Protein AF-A0A8J6NEV6-F1 (afdb_monomer_lite)

pLDDT: mean 78.45, std 15.7, range [37.84, 92.94]

InterPro domains:
  IPR004881 Ribosome biogenesis GTPase RsgA [PTHR32120] (1-69)
  IPR027417 P-loop containing nucleoside triphosphate hydrolase [SSF52540] (1-69)

Secondary structure (DSSP, 8-state):
-------SS-SSSS--HHHHGGGSHHHHHHHTT-S-TT--SSS-TT-HHHHHHHTTSS-HHHHHHHHHHHHHSPP-

Organism: NCBI:txid2841698

Radius of gyration: 14.31 Å; chains: 1; bounding box: 26×44×30 Å

Sequence (76 aa):
VIDTPGIRSFGLAGITQSELAGWYPEMASLSGNCRYADCTHLNEPECLIRAAVEKGQVSQLRYKNYSTIREFLPVS

Structure (mmCIF, N/CA/C/O backbone):
data_AF-A0A8J6NEV6-F1
#
_entry.id   AF-A0A8J6NEV6-F1
#
loop_
_atom_site.group_PDB
_atom_site.id
_atom_site.type_symbol
_atom_site.label_atom_id
_atom_site.label_alt_id
_atom_site.label_comp_id
_atom_site.label_asym_id
_atom_site.label_entity_id
_atom_site.label_seq_id
_atom_site.pdbx_PDB_ins_code
_atom_site.Cartn_x
_atom_site.Cartn_y
_atom_site.Cartn_z
_atom_site.occupancy
_atom_site.B_iso_or_equiv
_atom_site.auth_seq_id
_atom_site.auth_comp_id
_atom_site.auth_asym_id
_atom_site.auth_atom_id
_atom_site.pdbx_PDB_model_num
ATOM 1 N N . VAL A 1 1 ? -7.553 -31.775 -21.374 1.00 37.84 1 VAL A N 1
ATOM 2 C CA . VAL A 1 1 ? -6.118 -31.540 -21.646 1.00 37.84 1 VAL A CA 1
ATOM 3 C C . VAL A 1 1 ? -5.784 -30.184 -21.058 1.00 37.84 1 VAL A C 1
ATOM 5 O O . VAL A 1 1 ? -6.386 -29.206 -21.478 1.00 37.84 1 VAL A O 1
ATOM 8 N N . ILE A 1 2 ? -4.977 -30.161 -19.996 1.00 43.72 2 ILE A N 1
ATOM 9 C CA . ILE A 1 2 ? -4.482 -28.935 -19.363 1.00 43.72 2 ILE A CA 1
ATOM 10 C C . ILE A 1 2 ? -3.086 -28.732 -19.935 1.00 43.72 2 ILE A C 1
ATOM 12 O O . ILE A 1 2 ? -2.170 -29.455 -19.556 1.00 43.72 2 ILE A O 1
ATOM 16 N N . ASP A 1 3 ? -2.952 -27.790 -20.858 1.00 43.88 3 ASP A N 1
ATOM 17 C CA . ASP A 1 3 ? -1.658 -27.308 -21.331 1.00 43.88 3 ASP A CA 1
ATOM 18 C C . ASP A 1 3 ? -1.542 -25.844 -20.916 1.00 43.88 3 ASP A C 1
ATOM 20 O O . ASP A 1 3 ? -1.907 -24.930 -21.652 1.00 43.88 3 ASP A O 1
ATOM 24 N N . THR A 1 4 ? -1.085 -25.627 -19.684 1.00 50.56 4 THR A N 1
ATOM 25 C CA . THR A 1 4 ? -0.554 -24.327 -19.274 1.00 50.56 4 THR A CA 1
ATOM 26 C C . THR A 1 4 ? 0.968 -24.451 -19.310 1.00 50.56 4 THR A C 1
ATOM 28 O O . THR A 1 4 ? 1.565 -24.921 -18.336 1.00 50.56 4 THR A O 1
ATOM 31 N N . PRO A 1 5 ? 1.630 -24.095 -20.423 1.00 48.44 5 PRO A N 1
ATOM 32 C CA . PRO A 1 5 ? 3.079 -24.033 -20.439 1.00 48.44 5 PRO A CA 1
ATOM 33 C C . PRO A 1 5 ? 3.506 -22.870 -19.534 1.00 48.44 5 PRO A C 1
ATOM 35 O O . PRO A 1 5 ? 3.044 -21.747 -19.711 1.00 48.44 5 PRO A O 1
ATOM 38 N N . GLY A 1 6 ? 4.399 -23.119 -18.571 1.00 43.59 6 GLY A N 1
ATOM 39 C CA . GLY A 1 6 ? 5.194 -22.033 -17.982 1.00 43.59 6 GLY A CA 1
ATOM 40 C C . GLY A 1 6 ? 5.124 -21.824 -16.470 1.00 43.59 6 GLY A C 1
ATOM 41 O O . GLY A 1 6 ? 5.110 -20.686 -16.019 1.00 43.59 6 GLY A O 1
ATOM 42 N N . ILE A 1 7 ? 5.212 -22.879 -15.657 1.00 50.56 7 ILE A N 1
ATOM 43 C CA . ILE A 1 7 ? 5.734 -22.742 -14.282 1.00 50.56 7 ILE A CA 1
ATOM 44 C C . ILE A 1 7 ? 7.269 -22.609 -14.340 1.00 50.56 7 ILE A C 1
ATOM 46 O O . ILE A 1 7 ? 7.996 -23.511 -13.958 1.00 50.56 7 ILE A O 1
ATOM 50 N N . ARG A 1 8 ? 7.813 -21.521 -14.905 1.00 47.62 8 ARG A N 1
ATOM 51 C CA . ARG A 1 8 ? 9.262 -21.226 -14.848 1.00 47.62 8 ARG A CA 1
ATOM 52 C C . ARG A 1 8 ? 9.495 -19.702 -14.837 1.00 47.62 8 ARG A C 1
ATOM 54 O O . ARG A 1 8 ? 9.420 -19.052 -15.871 1.00 47.62 8 ARG A O 1
ATOM 61 N N . SER A 1 9 ? 9.806 -19.155 -13.654 1.00 45.38 9 SER A N 1
ATOM 62 C CA . SER A 1 9 ? 10.653 -17.953 -13.440 1.00 45.38 9 SER A CA 1
ATOM 63 C C . SER A 1 9 ? 10.164 -16.521 -13.788 1.00 45.38 9 SER A C 1
ATOM 65 O O . SER A 1 9 ? 10.990 -15.715 -14.196 1.00 45.38 9 SER A O 1
ATOM 67 N N . PHE A 1 10 ? 8.902 -16.129 -13.547 1.00 49.7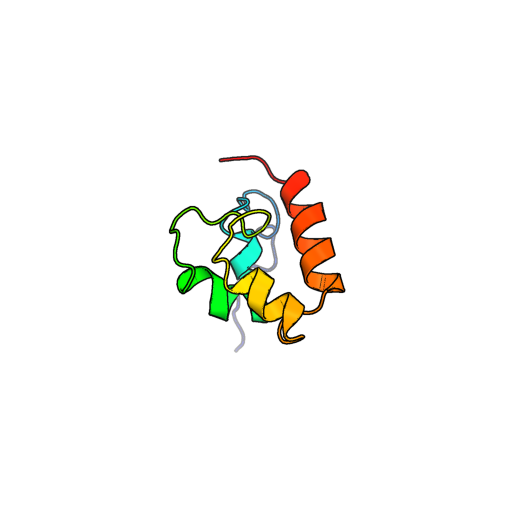5 10 PHE A N 1
ATOM 68 C CA . PHE A 1 10 ? 8.420 -14.758 -13.878 1.00 49.75 10 PHE A CA 1
ATOM 69 C C . PHE A 1 10 ? 7.898 -13.873 -12.724 1.00 49.75 10 PHE A C 1
ATOM 71 O O . PHE A 1 10 ? 7.295 -12.838 -12.970 1.00 49.75 10 PHE A O 1
ATOM 78 N N . GLY A 1 11 ? 8.110 -14.239 -11.456 1.00 49.31 11 GLY A N 1
ATOM 79 C CA . GLY A 1 11 ? 7.442 -13.543 -10.346 1.00 49.31 11 GLY A CA 1
ATOM 80 C C . GLY A 1 11 ? 8.063 -12.212 -9.911 1.00 49.31 11 GLY A C 1
ATOM 81 O O . GLY A 1 11 ? 7.366 -11.220 -9.834 1.00 49.31 11 GLY A O 1
ATOM 82 N N . LEU A 1 12 ? 9.354 -12.189 -9.570 1.00 52.50 12 LEU A N 1
ATOM 83 C CA . LEU A 1 12 ? 9.954 -11.081 -8.798 1.00 52.50 12 LEU A CA 1
ATOM 84 C C . LEU A 1 12 ? 11.020 -10.280 -9.564 1.00 52.50 12 LEU A C 1
ATOM 86 O O . LEU A 1 12 ? 11.492 -9.259 -9.074 1.00 52.50 12 LEU A O 1
ATOM 90 N N . ALA A 1 13 ? 11.413 -10.726 -10.758 1.00 53.50 13 ALA A N 1
ATOM 91 C CA . ALA A 1 13 ? 12.436 -10.069 -11.567 1.00 53.50 13 ALA A CA 1
ATOM 92 C C . ALA A 1 13 ? 11.794 -8.993 -12.459 1.00 53.50 13 ALA A C 1
ATOM 94 O O . ALA A 1 13 ? 11.568 -9.227 -13.641 1.00 53.50 13 ALA A O 1
ATOM 95 N N . GLY A 1 14 ? 11.461 -7.839 -11.876 1.00 61.31 14 GLY A N 1
ATOM 96 C CA . GLY A 1 14 ? 10.997 -6.669 -12.634 1.00 61.31 14 GLY A CA 1
ATOM 97 C C . GLY A 1 14 ? 9.729 -5.992 -12.122 1.00 61.31 14 GLY A C 1
ATOM 98 O O . GLY A 1 14 ? 9.270 -5.066 -12.778 1.00 61.31 14 GLY A O 1
ATOM 99 N N . ILE A 1 15 ? 9.173 -6.410 -10.977 1.00 73.31 15 ILE A N 1
ATOM 100 C CA . ILE A 1 15 ? 8.022 -5.705 -10.398 1.00 73.31 15 ILE A CA 1
ATOM 101 C C . ILE A 1 15 ? 8.463 -4.302 -9.976 1.00 73.31 15 ILE A C 1
ATOM 103 O O . ILE A 1 15 ? 9.404 -4.138 -9.195 1.00 73.31 15 ILE A O 1
ATOM 107 N N . THR A 1 16 ? 7.743 -3.299 -10.460 1.00 76.31 16 THR A N 1
ATOM 108 C CA . THR A 1 16 ? 7.923 -1.904 -10.053 1.00 76.31 16 THR A CA 1
ATOM 109 C C . THR A 1 16 ? 7.046 -1.562 -8.847 1.00 76.31 16 THR A C 1
ATOM 111 O O . THR A 1 16 ? 6.050 -2.229 -8.555 1.00 76.31 16 THR A O 1
ATOM 114 N N . GLN A 1 17 ? 7.377 -0.486 -8.131 1.00 81.69 17 GLN A N 1
ATOM 115 C CA . GLN A 1 17 ? 6.568 -0.034 -6.992 1.00 81.69 17 GLN A CA 1
ATOM 116 C C . GLN A 1 17 ? 5.095 0.222 -7.373 1.00 81.69 17 GLN A C 1
ATOM 118 O O . GLN A 1 17 ? 4.210 -0.004 -6.549 1.00 81.69 17 GLN A O 1
ATOM 123 N N . SER A 1 18 ? 4.834 0.641 -8.615 1.00 75.38 18 SER A N 1
ATOM 124 C CA . SER A 1 18 ? 3.489 0.894 -9.149 1.00 75.38 18 SER A CA 1
ATOM 125 C C . SER A 1 18 ? 2.706 -0.390 -9.427 1.00 75.38 18 SER A C 1
ATOM 127 O O . SER A 1 18 ? 1.491 -0.434 -9.244 1.00 75.38 18 SER A O 1
ATOM 129 N N . GLU A 1 19 ? 3.387 -1.460 -9.834 1.00 80.69 19 GLU A N 1
ATOM 130 C CA . GLU A 1 19 ? 2.744 -2.749 -10.086 1.00 80.69 19 GLU A CA 1
ATOM 131 C C . GLU A 1 19 ? 2.424 -3.489 -8.792 1.00 80.69 19 GLU A C 1
ATOM 133 O O . 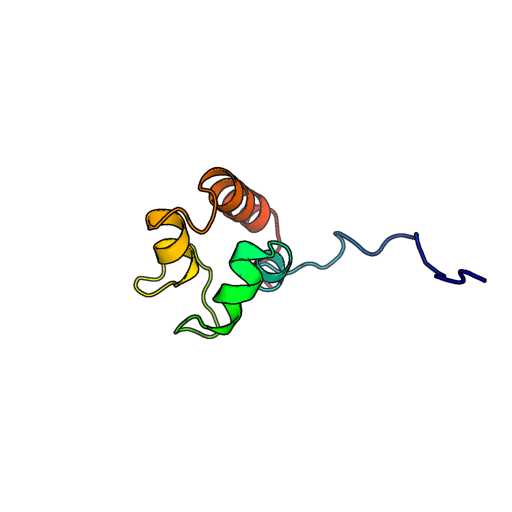GLU A 1 19 ? 1.414 -4.183 -8.737 1.00 80.69 19 GLU A O 1
ATOM 138 N N . LEU A 1 20 ? 3.220 -3.302 -7.732 1.00 86.56 20 LEU A N 1
ATOM 139 C CA . LEU A 1 20 ? 3.051 -3.996 -6.453 1.00 86.56 20 LEU A CA 1
ATOM 140 C C . LEU A 1 20 ? 1.622 -3.883 -5.894 1.00 86.56 20 LEU A C 1
ATOM 142 O O . LEU A 1 20 ? 1.092 -4.866 -5.379 1.00 86.56 20 LEU A O 1
ATOM 146 N N . ALA A 1 21 ? 0.968 -2.724 -6.024 1.00 86.06 21 ALA A N 1
ATOM 147 C CA . ALA A 1 21 ? -0.411 -2.536 -5.560 1.00 86.06 21 ALA A CA 1
ATOM 148 C C . ALA A 1 21 ? -1.410 -3.452 -6.296 1.00 86.06 21 ALA A C 1
ATOM 150 O O . ALA A 1 21 ? -2.376 -3.924 -5.700 1.00 86.06 21 ALA A O 1
ATOM 151 N N . GLY A 1 22 ? -1.146 -3.766 -7.568 1.00 84.94 22 GLY A N 1
ATOM 152 C CA . GLY A 1 22 ? -1.940 -4.690 -8.381 1.00 84.94 22 GLY A CA 1
ATOM 153 C C . GLY A 1 22 ? -1.867 -6.153 -7.927 1.00 84.94 22 GLY A C 1
ATOM 154 O O . GLY A 1 22 ? -2.752 -6.941 -8.247 1.00 84.94 22 GLY A O 1
ATOM 155 N N . TRP A 1 23 ? -0.852 -6.526 -7.142 1.00 85.62 23 TRP A N 1
ATOM 156 C CA . TRP A 1 23 ? -0.673 -7.896 -6.640 1.00 85.62 23 TRP A CA 1
ATOM 157 C C . TRP A 1 23 ? -1.515 -8.183 -5.393 1.00 85.62 23 TRP A C 1
ATOM 159 O O . TRP A 1 23 ? -1.705 -9.337 -5.005 1.00 85.62 23 TRP A O 1
ATOM 169 N N . TYR A 1 24 ? -2.047 -7.137 -4.765 1.00 87.88 24 TYR A N 1
ATOM 170 C CA . TYR A 1 24 ? -2.954 -7.236 -3.633 1.00 87.88 24 TYR A CA 1
ATOM 171 C C . TYR A 1 24 ? -4.380 -7.020 -4.146 1.00 87.88 24 TYR A C 1
ATOM 173 O O . TYR A 1 24 ? -4.713 -5.892 -4.477 1.00 87.88 24 TYR A O 1
ATOM 181 N N . PRO A 1 25 ? -5.261 -8.033 -4.200 1.00 86.81 25 PRO A N 1
ATOM 182 C CA . PRO A 1 25 ? -6.582 -7.899 -4.837 1.00 86.81 25 PRO A CA 1
ATOM 183 C C . PRO A 1 25 ? -7.459 -6.802 -4.205 1.00 86.81 25 PRO A C 1
ATOM 185 O O . PRO A 1 25 ? -8.177 -6.079 -4.900 1.00 86.81 25 PRO A O 1
ATOM 188 N N . GLU A 1 26 ? -7.344 -6.634 -2.888 1.00 88.12 26 GLU A N 1
ATOM 189 C CA . GLU A 1 26 ? -7.966 -5.551 -2.117 1.00 88.12 26 GLU A CA 1
ATOM 190 C C . GLU A 1 26 ? -7.470 -4.152 -2.522 1.00 88.12 26 GLU A C 1
ATOM 192 O O . GLU A 1 26 ? -8.250 -3.205 -2.554 1.00 88.12 26 GLU A O 1
ATOM 197 N N . MET A 1 27 ? -6.193 -4.025 -2.884 1.00 89.00 27 MET A N 1
ATOM 198 C CA . MET A 1 27 ? -5.585 -2.772 -3.332 1.00 89.00 27 MET A CA 1
ATOM 199 C C . MET A 1 27 ? -5.746 -2.555 -4.833 1.00 89.00 27 MET A C 1
ATOM 201 O O . MET A 1 27 ? -6.021 -1.438 -5.236 1.00 89.00 27 MET A O 1
ATOM 205 N N . ALA A 1 28 ? -5.634 -3.598 -5.655 1.00 87.25 28 ALA A N 1
ATOM 206 C CA . ALA A 1 28 ? -5.768 -3.563 -7.109 1.00 87.25 28 ALA A CA 1
ATOM 207 C C . ALA A 1 28 ? -7.123 -2.991 -7.546 1.00 87.25 28 ALA A C 1
ATOM 209 O O . ALA A 1 28 ? -7.214 -2.227 -8.502 1.00 87.25 28 ALA A O 1
ATOM 210 N N . SER A 1 29 ? -8.174 -3.311 -6.788 1.00 87.00 29 SER A N 1
ATOM 211 C CA . SER A 1 29 ? -9.521 -2.768 -7.000 1.00 87.00 29 SER A CA 1
ATOM 212 C C . SER A 1 29 ? -9.603 -1.252 -6.736 1.00 87.00 29 SER A C 1
ATOM 214 O O . SER A 1 29 ? -10.509 -0.577 -7.222 1.00 87.00 29 SER A O 1
ATOM 216 N N . LEU A 1 30 ? -8.664 -0.703 -5.961 1.00 87.38 30 LEU A N 1
ATOM 217 C CA . LEU A 1 30 ? -8.630 0.692 -5.511 1.00 87.38 30 LEU A CA 1
ATOM 218 C C . LEU A 1 30 ? -7.520 1.518 -6.178 1.00 87.38 30 LEU A C 1
ATOM 220 O O . LEU A 1 30 ? -7.683 2.727 -6.334 1.00 87.38 30 LEU A O 1
ATOM 224 N N . SER A 1 31 ? -6.405 0.898 -6.570 1.00 83.56 31 SER A N 1
ATOM 225 C CA . SER A 1 31 ? -5.213 1.571 -7.096 1.00 83.56 31 SER A CA 1
ATOM 226 C C . SER A 1 31 ? -5.526 2.346 -8.374 1.00 83.56 31 SER A C 1
ATOM 228 O O . SER A 1 31 ? -5.144 3.506 -8.485 1.00 83.56 31 SER A O 1
ATOM 230 N N . GLY A 1 32 ? -6.331 1.771 -9.274 1.00 81.38 32 GLY A N 1
ATOM 231 C CA . GLY A 1 32 ? -6.795 2.435 -10.499 1.00 81.38 32 GLY A CA 1
ATOM 232 C C . GLY A 1 32 ? -7.840 3.538 -10.289 1.00 81.38 32 GLY A C 1
ATOM 233 O O . GLY A 1 32 ? -8.146 4.268 -11.225 1.00 81.38 32 GLY A O 1
ATOM 234 N N . ASN A 1 33 ? -8.387 3.672 -9.079 1.00 85.00 33 ASN A N 1
ATOM 235 C CA . ASN A 1 33 ? -9.364 4.708 -8.738 1.00 85.00 33 ASN A CA 1
ATOM 236 C C . ASN A 1 33 ? -8.736 5.873 -7.958 1.00 85.00 33 ASN A C 1
ATOM 238 O O . ASN A 1 33 ? -9.438 6.816 -7.591 1.00 85.00 33 ASN A O 1
ATOM 242 N N . CYS A 1 34 ? -7.438 5.804 -7.639 1.00 86.44 34 CYS A N 1
ATOM 243 C CA . CYS A 1 34 ? -6.776 6.855 -6.877 1.00 86.44 34 CYS A CA 1
ATOM 244 C C . CYS A 1 34 ? -6.793 8.179 -7.644 1.00 86.44 34 CYS A C 1
ATOM 246 O O . CYS A 1 34 ? -6.682 8.214 -8.867 1.00 86.44 34 CYS A O 1
ATOM 248 N N . ARG A 1 35 ? -6.910 9.289 -6.906 1.00 84.06 35 ARG A N 1
ATOM 249 C CA . ARG A 1 35 ? -6.959 10.633 -7.497 1.00 84.06 35 ARG A CA 1
ATOM 250 C C . ARG A 1 35 ? -5.717 10.955 -8.336 1.00 84.06 35 ARG A C 1
ATOM 252 O O . ARG A 1 3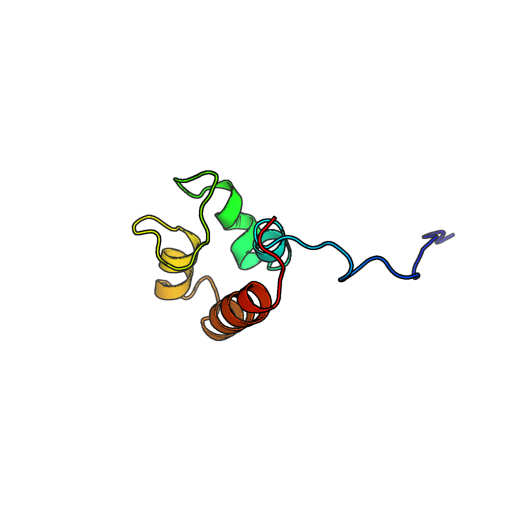5 ? -5.811 11.686 -9.317 1.00 84.06 35 ARG A O 1
ATOM 259 N N . TYR A 1 36 ? -4.568 10.440 -7.910 1.00 81.56 36 TYR A N 1
ATOM 260 C CA . TYR A 1 36 ? -3.268 10.676 -8.525 1.00 81.56 36 TYR A CA 1
ATOM 261 C C . TYR A 1 36 ? -2.849 9.442 -9.325 1.00 81.56 36 TYR A C 1
ATOM 263 O O . TYR A 1 36 ? -2.916 8.326 -8.808 1.00 81.56 36 TYR A O 1
ATOM 271 N N . ALA A 1 37 ? -2.403 9.646 -10.566 1.00 76.06 37 ALA A N 1
ATOM 272 C CA . ALA A 1 37 ? -1.916 8.570 -11.434 1.00 76.06 37 ALA A CA 1
ATOM 273 C C . ALA A 1 37 ? -0.565 7.999 -10.960 1.00 76.06 37 ALA A C 1
ATOM 275 O O . ALA A 1 37 ? -0.240 6.850 -11.233 1.00 76.06 37 ALA A O 1
ATOM 276 N N . ASP A 1 38 ? 0.195 8.800 -10.218 1.00 76.94 38 ASP A N 1
ATOM 277 C CA . ASP A 1 38 ? 1.490 8.515 -9.602 1.00 76.94 38 ASP A CA 1
ATOM 278 C C . ASP A 1 38 ? 1.378 8.262 -8.086 1.00 76.94 38 ASP A C 1
ATOM 280 O O . ASP A 1 38 ? 2.344 8.419 -7.340 1.00 76.94 38 ASP A O 1
ATOM 284 N N . CYS A 1 39 ? 0.191 7.872 -7.604 1.00 85.69 39 CYS A N 1
ATOM 285 C CA . CYS A 1 39 ? -0.032 7.612 -6.185 1.00 85.69 39 CYS A CA 1
ATOM 286 C C . CYS A 1 39 ? 0.883 6.484 -5.676 1.00 85.69 39 CYS A C 1
ATOM 288 O O . CYS A 1 39 ? 0.788 5.338 -6.105 1.00 85.69 39 CYS A O 1
ATOM 290 N N . THR A 1 40 ? 1.736 6.795 -4.703 1.00 83.69 40 THR A N 1
ATOM 291 C CA . THR A 1 40 ? 2.612 5.832 -4.017 1.00 83.69 40 THR A CA 1
ATOM 292 C C . THR A 1 40 ? 1.879 5.000 -2.967 1.00 83.69 40 THR A C 1
ATOM 294 O O . THR A 1 40 ? 2.378 3.963 -2.516 1.00 83.69 40 THR A O 1
ATOM 297 N N . HIS A 1 41 ? 0.678 5.447 -2.601 1.00 86.94 41 HIS A N 1
ATOM 298 C CA . HIS A 1 41 ? -0.194 4.889 -1.582 1.00 86.94 41 HIS A CA 1
ATOM 299 C C . HIS A 1 41 ? 0.372 4.946 -0.157 1.00 86.94 41 HIS A C 1
ATOM 301 O O . HIS A 1 41 ? -0.138 4.239 0.706 1.00 86.94 41 HIS A O 1
ATOM 307 N N . LEU A 1 42 ? 1.380 5.788 0.104 1.00 82.44 42 LEU A N 1
ATOM 308 C CA . LEU A 1 42 ? 2.036 5.910 1.413 1.00 82.44 42 LEU A CA 1
ATOM 309 C C . LEU A 1 42 ? 1.683 7.215 2.132 1.00 82.44 42 LEU A C 1
ATO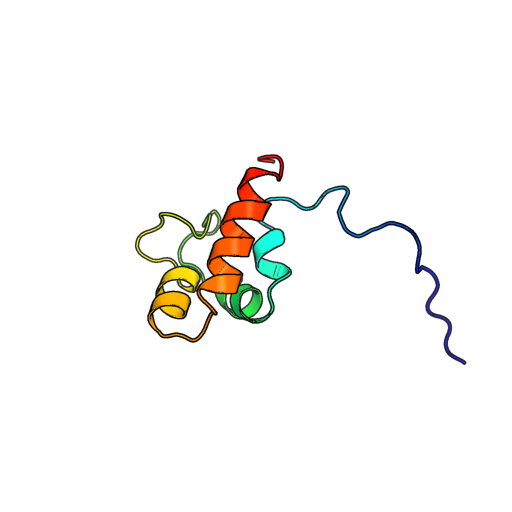M 311 O O . LEU A 1 42 ? 1.213 7.181 3.269 1.00 82.44 42 LEU A O 1
ATOM 315 N N . ASN A 1 43 ? 1.878 8.355 1.464 1.00 82.19 43 ASN A N 1
ATOM 316 C CA . ASN A 1 43 ? 1.762 9.684 2.077 1.00 82.19 43 ASN A CA 1
ATOM 317 C C . ASN A 1 43 ? 0.717 10.587 1.412 1.00 82.19 43 ASN A C 1
ATOM 319 O O . ASN A 1 43 ? 0.475 11.691 1.897 1.00 82.19 43 ASN A O 1
ATOM 323 N N . GLU A 1 44 ? 0.057 10.150 0.339 1.00 83.19 44 GLU A N 1
ATOM 324 C CA . GLU A 1 44 ? -0.905 10.999 -0.361 1.00 83.19 44 GLU A CA 1
ATOM 325 C C . GLU A 1 44 ? -2.157 11.249 0.496 1.00 83.19 44 GLU A C 1
ATOM 327 O O . GLU A 1 44 ? -2.680 10.305 1.105 1.00 83.19 44 GLU A O 1
ATOM 332 N N . PRO A 1 45 ? -2.661 12.499 0.538 1.00 78.56 45 PRO A N 1
ATOM 333 C CA . PRO A 1 45 ? -3.791 12.879 1.384 1.00 78.56 45 PRO A CA 1
ATOM 334 C C . PRO A 1 45 ? -5.121 12.267 0.924 1.00 78.56 45 PRO A C 1
ATOM 336 O O . PRO A 1 45 ? -5.951 11.929 1.758 1.00 78.56 45 PRO A O 1
ATOM 339 N N . GLU A 1 46 ? -5.315 12.068 -0.383 1.00 84.44 46 GLU A N 1
ATOM 340 C CA . GLU A 1 46 ? -6.543 11.498 -0.964 1.00 84.44 46 GLU A CA 1
ATOM 341 C C . GLU A 1 46 ? -6.306 10.096 -1.561 1.00 84.44 46 GLU A C 1
ATOM 343 O O . GLU A 1 46 ? -6.814 9.749 -2.628 1.00 84.44 46 GLU A O 1
ATOM 348 N N . CYS A 1 47 ? -5.495 9.273 -0.888 1.00 89.88 47 CYS A N 1
ATOM 349 C CA . CYS A 1 47 ? -5.271 7.887 -1.298 1.00 89.88 47 CYS A CA 1
ATOM 350 C C . CYS A 1 47 ? -6.439 6.982 -0.876 1.00 89.88 47 CYS A C 1
ATOM 352 O O . CYS A 1 47 ? -6.690 6.782 0.316 1.00 89.88 47 CYS A O 1
ATOM 354 N N . LEU A 1 48 ? -7.097 6.350 -1.852 1.00 89.88 48 LEU A N 1
ATOM 355 C CA . LEU A 1 48 ? -8.174 5.390 -1.590 1.00 89.88 48 LEU A CA 1
ATOM 356 C C . LEU A 1 48 ? -7.702 4.167 -0.810 1.00 89.88 48 LEU A C 1
ATOM 358 O O . LEU A 1 48 ? -8.449 3.673 0.027 1.00 89.88 48 LEU A O 1
ATOM 362 N N . ILE A 1 49 ? -6.476 3.692 -1.046 1.00 90.12 49 ILE A N 1
ATOM 363 C CA . ILE A 1 49 ? -5.931 2.548 -0.308 1.00 90.12 49 ILE A CA 1
ATOM 364 C C . ILE A 1 49 ? -5.791 2.894 1.173 1.00 90.12 49 ILE A C 1
ATOM 366 O O . ILE A 1 49 ? -6.233 2.117 2.011 1.00 90.12 49 ILE A O 1
ATOM 370 N N . ARG A 1 50 ? -5.259 4.073 1.514 1.00 89.81 50 ARG A N 1
ATOM 371 C CA . ARG A 1 50 ? -5.158 4.511 2.916 1.00 89.81 50 ARG A CA 1
ATOM 372 C C . ARG A 1 50 ? -6.534 4.628 3.565 1.00 89.81 50 ARG A C 1
ATOM 374 O O . ARG A 1 50 ? -6.745 4.064 4.633 1.00 89.81 50 ARG A O 1
ATOM 381 N N . ALA A 1 51 ? -7.488 5.257 2.878 1.00 91.12 51 ALA A N 1
ATOM 382 C CA . ALA A 1 51 ? -8.864 5.344 3.361 1.00 91.12 51 ALA A CA 1
ATOM 383 C C . ALA A 1 51 ? -9.501 3.953 3.549 1.00 91.12 51 ALA A C 1
ATOM 385 O O . ALA A 1 51 ? -10.246 3.727 4.500 1.00 91.12 51 ALA A O 1
ATOM 386 N N . ALA A 1 52 ? -9.206 3.000 2.665 1.00 91.44 52 ALA A N 1
ATOM 387 C CA . ALA A 1 52 ? -9.672 1.623 2.768 1.00 91.44 52 ALA A CA 1
ATOM 388 C C . ALA A 1 52 ? -9.003 0.860 3.923 1.00 91.44 52 ALA A C 1
ATOM 390 O O . ALA A 1 52 ? -9.663 0.045 4.565 1.00 91.44 52 ALA A O 1
ATOM 391 N N . VAL A 1 53 ? -7.733 1.141 4.233 1.00 91.81 53 VAL A N 1
ATOM 392 C CA . VAL A 1 53 ? -7.044 0.615 5.424 1.00 91.81 53 VAL A CA 1
ATOM 393 C C . VAL A 1 53 ? -7.698 1.142 6.701 1.00 91.81 53 VAL A C 1
ATOM 395 O O . VAL A 1 53 ? -7.984 0.362 7.607 1.00 91.81 53 VAL A O 1
ATOM 398 N N . GLU A 1 54 ? -7.999 2.442 6.765 1.00 90.25 54 GLU A N 1
ATOM 399 C CA . GLU A 1 54 ? -8.686 3.063 7.909 1.00 90.25 54 GLU A CA 1
ATOM 400 C C . GLU A 1 54 ? -10.107 2.517 8.100 1.00 90.25 54 GLU A C 1
ATOM 402 O O . GLU A 1 54 ? -10.550 2.302 9.226 1.00 90.25 54 GLU A O 1
ATOM 407 N N . LYS A 1 55 ? -10.807 2.224 6.998 1.00 91.44 55 LYS A N 1
ATOM 408 C CA . LYS A 1 55 ? -12.136 1.590 7.000 1.00 91.44 55 LYS A CA 1
ATOM 409 C C . LYS A 1 55 ? -12.102 0.077 7.255 1.00 91.44 55 LYS A C 1
ATOM 411 O O . LYS A 1 55 ? -13.162 -0.537 7.336 1.00 91.44 55 LYS A O 1
ATOM 416 N N . GLY A 1 56 ? -10.920 -0.539 7.337 1.00 91.81 56 GLY A N 1
ATOM 417 C CA . GLY A 1 56 ? -10.756 -1.987 7.508 1.00 91.81 56 GLY A CA 1
ATOM 418 C C . GLY A 1 56 ? -11.080 -2.830 6.266 1.00 91.81 56 GLY A C 1
ATOM 419 O O . GLY A 1 56 ? -11.201 -4.047 6.373 1.00 91.81 56 GLY A O 1
ATOM 420 N N . GLN A 1 57 ? -11.217 -2.211 5.091 1.00 90.94 57 GLN A N 1
ATOM 421 C CA . GLN A 1 57 ? -11.404 -2.899 3.806 1.00 90.94 57 GLN A CA 1
ATOM 422 C C . GLN A 1 57 ? -10.092 -3.501 3.283 1.00 90.94 57 GLN A C 1
ATOM 424 O O . GLN A 1 57 ? -10.102 -4.547 2.640 1.00 90.94 57 GLN A O 1
ATOM 429 N N . VAL A 1 58 ? -8.965 -2.848 3.577 1.00 90.69 58 VAL A N 1
ATOM 430 C CA . VAL A 1 58 ? -7.615 -3.382 3.365 1.00 90.69 58 VAL A CA 1
ATOM 431 C C . VAL A 1 58 ? -7.030 -3.719 4.728 1.00 90.69 58 VAL A C 1
ATOM 433 O O . VAL A 1 58 ? -7.107 -2.925 5.667 1.00 90.69 58 VAL A O 1
ATOM 436 N N . SER A 1 59 ? -6.425 -4.898 4.860 1.00 92.94 59 SER A N 1
ATOM 437 C CA . SER A 1 59 ? -5.816 -5.286 6.131 1.00 92.94 59 SER A CA 1
ATOM 438 C C . SER A 1 59 ? -4.599 -4.410 6.434 1.00 92.94 59 SER A C 1
ATOM 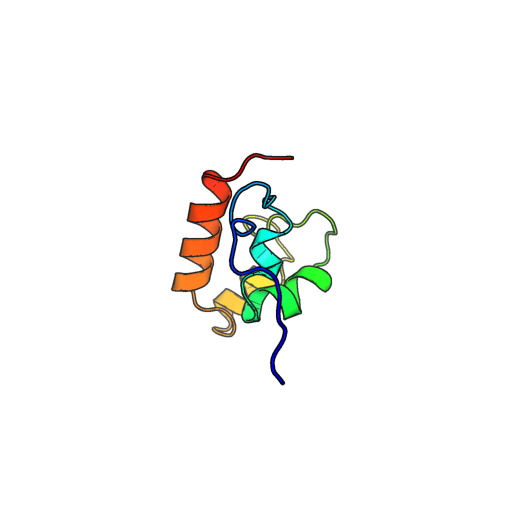440 O O . SER A 1 59 ? -3.695 -4.291 5.605 1.00 92.94 59 SER A O 1
ATOM 442 N N . GLN A 1 60 ? -4.512 -3.875 7.656 1.00 91.00 60 GLN A N 1
ATOM 443 C CA . GLN A 1 60 ? -3.329 -3.133 8.114 1.00 91.00 60 GLN A CA 1
ATOM 444 C C . GLN A 1 60 ? -2.040 -3.955 7.975 1.00 91.00 60 GLN A C 1
ATOM 446 O O . GLN A 1 60 ? -0.994 -3.410 7.629 1.00 91.00 60 GLN A O 1
ATOM 451 N N . LEU A 1 61 ? -2.112 -5.275 8.190 1.00 91.31 61 LEU A N 1
ATOM 452 C CA . LEU A 1 61 ? -0.969 -6.170 8.012 1.00 91.31 61 LEU A CA 1
ATOM 453 C C . LEU A 1 61 ? -0.522 -6.220 6.547 1.00 91.31 61 LEU A C 1
ATOM 455 O O . LEU A 1 61 ? 0.670 -6.121 6.267 1.00 91.31 61 LEU A O 1
ATOM 459 N N . ARG A 1 62 ? -1.469 -6.330 5.606 1.00 90.31 62 ARG A N 1
ATOM 460 C CA . ARG A 1 62 ? -1.152 -6.317 4.171 1.00 90.31 62 ARG A CA 1
ATOM 461 C C . ARG A 1 62 ? -0.608 -4.970 3.722 1.00 90.31 62 ARG A C 1
ATOM 463 O O . ARG A 1 62 ? 0.362 -4.946 2.978 1.00 90.31 62 ARG A O 1
ATOM 470 N N . TYR A 1 63 ? -1.168 -3.871 4.222 1.00 91.38 63 TYR A N 1
ATOM 471 C CA . TYR A 1 63 ? -0.651 -2.529 3.958 1.00 91.38 63 TYR A CA 1
ATOM 472 C C . TYR A 1 63 ? 0.778 -2.336 4.472 1.00 91.38 63 TYR A C 1
ATOM 474 O O . TYR A 1 63 ? 1.638 -1.824 3.757 1.00 91.38 63 TYR A O 1
ATOM 482 N N . LYS A 1 64 ? 1.069 -2.822 5.682 1.00 91.62 64 LYS A N 1
ATOM 483 C CA . LYS A 1 64 ? 2.425 -2.806 6.232 1.00 91.62 64 LYS A CA 1
ATOM 484 C C . LYS A 1 64 ? 3.387 -3.634 5.376 1.00 91.62 64 LYS A C 1
ATOM 486 O O . LYS A 1 64 ? 4.451 -3.140 5.024 1.00 91.62 64 LYS A O 1
ATOM 491 N N . ASN A 1 65 ? 2.987 -4.846 4.984 1.00 91.19 65 ASN A N 1
ATOM 492 C CA . ASN A 1 65 ? 3.784 -5.700 4.100 1.00 91.19 65 ASN A CA 1
ATOM 493 C C . ASN A 1 65 ? 4.027 -5.045 2.735 1.00 91.19 65 ASN A C 1
ATOM 495 O O . ASN A 1 65 ? 5.146 -5.093 2.236 1.00 91.19 65 ASN A O 1
ATOM 499 N N . TYR A 1 66 ? 3.007 -4.406 2.156 1.00 90.19 66 TYR A N 1
ATOM 500 C CA . TYR A 1 66 ? 3.126 -3.625 0.927 1.00 90.19 66 TYR A CA 1
ATOM 501 C C . TYR A 1 66 ? 4.199 -2.542 1.072 1.00 90.19 66 TYR A C 1
ATOM 503 O O . TYR A 1 66 ? 5.125 -2.506 0.268 1.00 90.19 66 TYR A O 1
ATOM 511 N N . SER A 1 67 ? 4.131 -1.722 2.127 1.00 89.06 67 SER A N 1
ATOM 512 C CA . SER A 1 67 ? 5.119 -0.666 2.385 1.00 89.06 67 SER A CA 1
ATOM 513 C C . 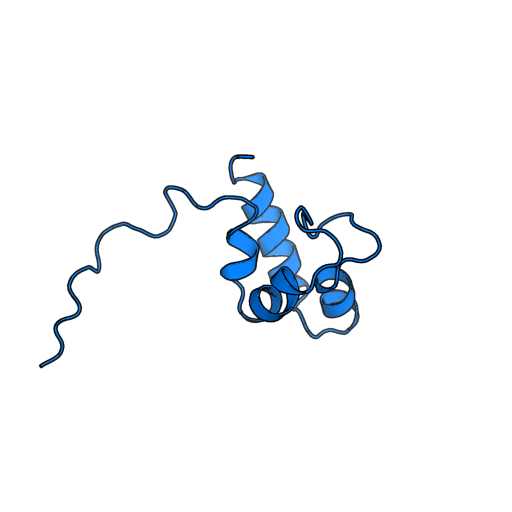SER A 1 67 ? 6.531 -1.234 2.518 1.00 89.06 67 SER A C 1
ATOM 515 O O . SER A 1 67 ? 7.452 -0.721 1.894 1.00 89.06 67 SER A O 1
ATOM 517 N N . THR A 1 68 ? 6.695 -2.318 3.281 1.00 89.94 68 THR A N 1
ATOM 518 C CA . THR A 1 68 ? 7.993 -2.975 3.467 1.00 89.94 68 THR A CA 1
ATOM 519 C C . THR A 1 68 ? 8.546 -3.506 2.148 1.00 89.94 68 THR A C 1
ATOM 521 O O . THR A 1 68 ? 9.684 -3.217 1.813 1.00 89.94 68 THR A O 1
ATOM 524 N N . ILE A 1 69 ? 7.755 -4.245 1.361 1.00 88.19 69 ILE A N 1
ATOM 525 C CA . ILE A 1 69 ? 8.210 -4.787 0.070 1.00 88.19 69 ILE A CA 1
ATOM 526 C C . ILE A 1 69 ? 8.567 -3.651 -0.891 1.00 88.19 69 ILE A C 1
ATOM 528 O O . ILE A 1 69 ? 9.589 -3.727 -1.565 1.00 88.19 69 ILE A O 1
ATOM 532 N N . ARG A 1 70 ? 7.763 -2.584 -0.921 1.00 86.44 70 ARG A N 1
ATOM 533 C CA . ARG A 1 70 ? 7.977 -1.415 -1.778 1.00 86.44 70 ARG A CA 1
ATOM 534 C C . ARG A 1 70 ? 9.330 -0.744 -1.538 1.00 86.44 70 ARG A C 1
ATOM 536 O O . ARG A 1 70 ? 9.947 -0.320 -2.506 1.00 86.44 70 ARG A O 1
ATOM 543 N N . GLU A 1 71 ? 9.802 -0.682 -0.291 1.00 85.94 71 GLU A N 1
ATOM 544 C CA . GLU A 1 71 ? 11.136 -0.150 0.044 1.00 85.94 71 GLU A CA 1
ATOM 545 C C . GLU A 1 71 ? 12.283 -0.988 -0.537 1.00 85.94 71 GLU A C 1
ATOM 547 O O . GLU A 1 71 ? 13.348 -0.450 -0.831 1.00 85.94 71 GLU A O 1
ATOM 552 N N . PHE A 1 72 ? 12.069 -2.291 -0.739 1.00 84.12 72 PHE A N 1
ATOM 553 C CA . PHE A 1 72 ? 13.052 -3.186 -1.354 1.00 84.12 72 PHE A CA 1
ATOM 554 C C . PHE A 1 72 ? 12.953 -3.243 -2.886 1.00 84.12 72 PHE A C 1
ATOM 556 O O . PHE A 1 72 ? 13.805 -3.865 -3.522 1.00 84.12 72 PHE A O 1
ATOM 563 N N . LEU A 1 73 ? 11.933 -2.621 -3.488 1.00 82.44 73 LEU A N 1
ATOM 564 C CA . LEU A 1 73 ? 11.768 -2.566 -4.939 1.00 82.44 73 LEU A CA 1
ATOM 565 C C . LEU A 1 73 ? 12.426 -1.307 -5.524 1.00 82.44 73 LEU A C 1
ATOM 567 O O . LEU A 1 73 ? 12.281 -0.217 -4.958 1.00 82.44 73 LEU A O 1
ATOM 571 N N . PRO A 1 74 ? 13.104 -1.418 -6.681 1.00 73.25 74 PRO A N 1
ATOM 572 C CA . PRO A 1 74 ? 13.703 -0.266 -7.342 1.00 73.25 74 PRO A CA 1
ATOM 573 C C . PRO A 1 74 ? 12.634 0.769 -7.721 1.00 73.25 74 PRO A C 1
ATOM 575 O O . PRO A 1 74 ? 11.555 0.426 -8.212 1.00 73.25 74 PRO A O 1
ATOM 578 N N . VAL A 1 75 ? 12.948 2.048 -7.494 1.00 64.25 75 VAL A N 1
ATOM 579 C CA . VAL A 1 75 ? 12.186 3.170 -8.058 1.00 64.25 75 VAL A CA 1
ATOM 580 C C . VAL A 1 75 ? 12.487 3.169 -9.556 1.00 64.25 75 VAL A C 1
ATOM 582 O O . VAL A 1 75 ? 13.654 3.246 -9.935 1.00 64.25 75 VAL A O 1
ATOM 585 N N . SER A 1 76 ? 11.462 2.959 -10.381 1.00 55.34 76 SER A N 1
ATOM 586 C CA . SER A 1 76 ? 11.591 2.923 -11.847 1.00 55.34 76 SER A CA 1
ATOM 587 C C . SER A 1 76 ? 11.811 4.310 -12.429 1.00 55.34 76 SER A C 1
ATOM 589 O O . SER A 1 76 ? 11.203 5.261 -11.887 1.00 55.34 76 SER A O 1
#

Foldseek 3Di:
DDDDPDPDDDDDVDDALLCLLCVQVLSVVQSVVFPDVPDSQPDDPRRPVVVCCVVVSDPPVVVVVSVVVNVVHDHD